Protein AF-A0A0F9CP54-F1 (afdb_monomer_lite)

Radius of gyration: 12.71 Å; chains: 1; bounding box: 24×40×32 Å

Organism: NCBI:txid412755

Structure (mmCIF, N/CA/C/O backbone):
data_AF-A0A0F9CP54-F1
#
_entry.id   AF-A0A0F9CP54-F1
#
loop_
_atom_site.group_PDB
_atom_site.id
_atom_site.type_symbol
_atom_site.label_atom_id
_atom_site.label_alt_id
_atom_site.label_comp_id
_atom_site.label_asym_id
_atom_site.label_entity_id
_atom_site.label_seq_id
_atom_site.pdbx_PDB_ins_code
_atom_site.Cartn_x
_atom_site.Cartn_y
_atom_site.Cartn_z
_atom_site.occupancy
_atom_site.B_iso_or_equiv
_atom_site.auth_seq_id
_atom_site.auth_comp_id
_atom_site.auth_asym_id
_atom_site.auth_atom_id
_atom_site.pdbx_PDB_model_num
ATOM 1 N N . THR A 1 1 ? 6.718 6.224 -21.523 1.00 40.72 1 THR A N 1
ATOM 2 C CA . THR A 1 1 ? 6.606 4.762 -21.292 1.00 40.72 1 THR A CA 1
ATOM 3 C C . THR A 1 1 ? 6.101 4.496 -19.880 1.00 40.72 1 THR A C 1
ATOM 5 O O . THR A 1 1 ? 6.720 4.906 -18.908 1.00 40.72 1 THR A O 1
ATOM 8 N N . ARG A 1 2 ? 4.918 3.883 -19.728 1.00 51.62 2 ARG A N 1
ATOM 9 C CA . ARG A 1 2 ? 4.331 3.574 -18.409 1.00 51.62 2 ARG A CA 1
ATOM 10 C C . ARG A 1 2 ? 5.170 2.464 -17.771 1.00 51.62 2 ARG A C 1
ATOM 12 O O . ARG A 1 2 ? 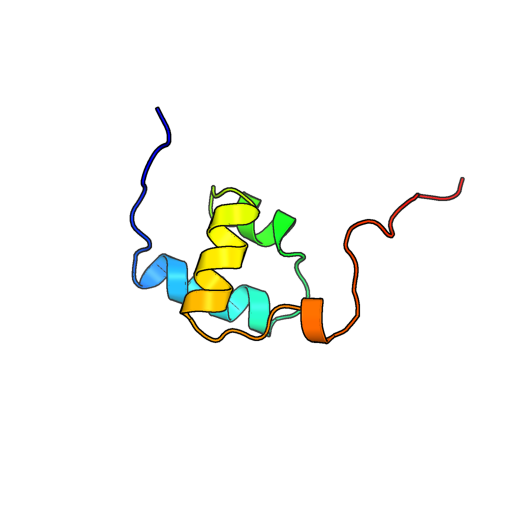5.011 1.309 -18.147 1.00 51.62 2 ARG A O 1
ATOM 19 N N . ASN A 1 3 ? 6.095 2.818 -16.876 1.00 51.84 3 ASN A N 1
ATOM 20 C CA . ASN A 1 3 ? 6.990 1.871 -16.208 1.00 51.84 3 ASN A CA 1
ATOM 21 C C . ASN A 1 3 ? 6.153 0.819 -15.454 1.00 51.84 3 ASN A C 1
ATOM 23 O O . ASN A 1 3 ? 5.638 1.076 -14.361 1.00 51.84 3 ASN A O 1
ATOM 27 N N . ARG A 1 4 ? 5.954 -0.352 -16.073 1.00 62.09 4 ARG A N 1
ATOM 28 C CA . ARG A 1 4 ? 5.259 -1.509 -15.496 1.00 62.09 4 ARG A CA 1
ATOM 29 C C . ARG A 1 4 ? 6.192 -2.183 -14.491 1.00 62.09 4 ARG A C 1
ATOM 31 O O . ARG A 1 4 ? 6.519 -3.352 -14.641 1.00 62.09 4 ARG A O 1
ATOM 38 N N . LYS A 1 5 ? 6.643 -1.461 -13.459 1.00 70.75 5 LYS A N 1
ATOM 39 C CA . LYS A 1 5 ? 7.342 -2.112 -12.347 1.00 70.75 5 LYS A CA 1
ATOM 40 C C . LYS A 1 5 ? 6.389 -3.169 -11.781 1.00 70.75 5 LYS A C 1
ATOM 42 O O . LYS A 1 5 ? 5.279 -2.837 -11.350 1.00 70.75 5 LYS A O 1
ATOM 47 N N . THR A 1 6 ? 6.793 -4.426 -11.785 1.00 82.69 6 THR A N 1
ATOM 48 C CA . THR A 1 6 ? 6.040 -5.512 -11.152 1.00 82.69 6 THR A CA 1
ATOM 49 C C . THR A 1 6 ? 5.958 -5.257 -9.646 1.00 82.69 6 THR A C 1
ATOM 51 O O . THR A 1 6 ? 6.863 -4.662 -9.064 1.00 82.69 6 THR A O 1
ATOM 54 N N . TRP A 1 7 ? 4.845 -5.614 -9.007 1.00 85.50 7 TRP A N 1
ATOM 55 C CA . TRP A 1 7 ? 4.739 -5.558 -7.548 1.00 85.50 7 TRP A CA 1
ATOM 56 C C . TRP A 1 7 ? 5.493 -6.742 -6.948 1.00 85.50 7 TRP A C 1
ATOM 58 O O . TRP A 1 7 ? 5.063 -7.885 -7.101 1.00 85.50 7 TRP A O 1
ATOM 68 N N . THR A 1 8 ? 6.609 -6.481 -6.270 1.00 88.44 8 THR A N 1
ATOM 69 C CA . THR A 1 8 ? 7.357 -7.535 -5.572 1.00 88.44 8 THR A CA 1
ATOM 70 C C . THR A 1 8 ? 6.612 -7.988 -4.311 1.00 88.44 8 THR A C 1
ATOM 72 O O . THR A 1 8 ? 5.668 -7.336 -3.852 1.00 88.44 8 THR A O 1
ATOM 75 N N . ALA A 1 9 ? 7.007 -9.125 -3.732 1.00 88.19 9 ALA A N 1
ATOM 76 C CA . ALA A 1 9 ? 6.491 -9.554 -2.429 1.00 88.19 9 ALA A CA 1
ATOM 77 C C . ALA A 1 9 ? 6.749 -8.489 -1.344 1.00 88.19 9 ALA A C 1
ATOM 79 O O . ALA A 1 9 ? 5.832 -8.114 -0.617 1.00 88.19 9 ALA A O 1
ATOM 80 N N . THR A 1 10 ? 7.948 -7.905 -1.337 1.00 88.69 10 THR A N 1
ATOM 81 C CA . THR A 1 10 ? 8.351 -6.847 -0.404 1.00 88.69 10 THR A CA 1
ATOM 82 C C . THR A 1 10 ? 7.505 -5.580 -0.547 1.00 88.69 10 THR A C 1
ATOM 84 O O . THR A 1 10 ? 7.104 -4.984 0.453 1.00 88.69 10 THR A O 1
ATOM 87 N N . ASP A 1 11 ? 7.189 -5.157 -1.777 1.00 88.88 11 ASP A N 1
ATOM 88 C CA . ASP A 1 11 ? 6.317 -3.995 -2.009 1.00 88.88 11 ASP A CA 1
ATOM 89 C C . ASP A 1 11 ? 4.899 -4.238 -1.486 1.00 88.88 11 ASP A C 1
ATOM 91 O O . ASP A 1 11 ? 4.295 -3.352 -0.880 1.00 88.88 11 ASP A O 1
ATOM 95 N N . ARG A 1 12 ? 4.372 -5.450 -1.696 1.00 90.19 12 ARG A N 1
ATOM 96 C CA . ARG A 1 12 ? 3.048 -5.861 -1.210 1.00 90.19 12 ARG A CA 1
ATOM 97 C C . ARG A 1 12 ? 2.988 -5.875 0.315 1.00 90.19 12 ARG A C 1
ATOM 99 O O . ARG A 1 12 ? 2.011 -5.405 0.896 1.00 90.19 12 ARG A O 1
ATOM 106 N N . GLU A 1 13 ? 4.036 -6.353 0.973 1.00 91.62 13 GLU A N 1
ATOM 107 C CA . GLU A 1 13 ? 4.113 -6.358 2.433 1.00 91.62 13 GLU A CA 1
ATOM 108 C C . GLU A 1 13 ? 4.182 -4.935 3.005 1.00 91.62 13 GLU A C 1
ATOM 110 O O . GLU A 1 13 ? 3.418 -4.582 3.909 1.00 91.62 13 GLU A O 1
ATOM 115 N N . LYS A 1 14 ? 5.018 -4.072 2.411 1.00 91.25 14 LYS A N 1
ATOM 116 C CA . LYS A 1 14 ? 5.091 -2.645 2.760 1.00 91.25 14 LYS A CA 1
ATOM 117 C C . LYS A 1 14 ? 3.739 -1.956 2.576 1.00 91.25 14 LYS A C 1
ATOM 119 O O . LYS A 1 14 ? 3.300 -1.241 3.477 1.00 91.25 14 LYS A O 1
ATOM 124 N N . LEU A 1 15 ? 3.060 -2.207 1.454 1.00 89.88 15 LEU A N 1
ATOM 125 C CA . LEU A 1 15 ? 1.717 -1.701 1.172 1.00 89.88 15 LEU A CA 1
ATOM 126 C C . LEU A 1 15 ? 0.738 -2.111 2.281 1.00 89.88 15 LEU A C 1
ATOM 128 O O . LEU A 1 15 ? 0.116 -1.247 2.900 1.00 89.88 15 LEU A O 1
ATOM 132 N N . ARG A 1 16 ? 0.660 -3.409 2.598 1.00 89.25 16 ARG A N 1
ATOM 133 C CA . ARG A 1 16 ? -0.220 -3.945 3.648 1.00 89.25 16 ARG A CA 1
ATOM 134 C C . ARG A 1 16 ? 0.059 -3.312 5.008 1.00 89.25 16 ARG A C 1
ATOM 136 O O . ARG A 1 16 ? -0.877 -2.886 5.682 1.00 89.25 16 ARG A O 1
ATOM 143 N N . ARG A 1 17 ? 1.330 -3.206 5.403 1.00 89.56 17 ARG A N 1
ATOM 144 C CA . ARG A 1 17 ? 1.7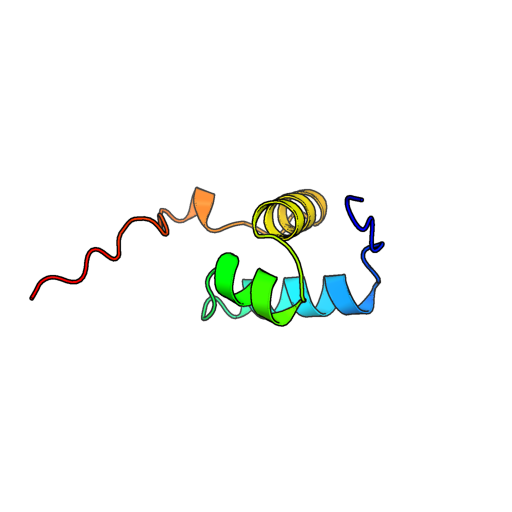35 -2.607 6.684 1.00 89.56 17 ARG A CA 1
ATOM 145 C C . ARG A 1 17 ? 1.338 -1.133 6.775 1.00 89.56 17 ARG A C 1
ATOM 147 O O . ARG A 1 17 ? 0.813 -0.708 7.803 1.00 89.56 17 ARG A O 1
ATOM 154 N N . MET A 1 18 ? 1.552 -0.359 5.710 1.00 88.31 18 MET A N 1
ATOM 155 C CA . MET A 1 18 ? 1.207 1.067 5.685 1.00 88.31 18 MET A CA 1
ATOM 156 C C . MET A 1 18 ? -0.307 1.301 5.724 1.00 88.31 18 MET A C 1
ATOM 158 O O . MET A 1 18 ? -0.759 2.178 6.459 1.00 88.31 18 MET A O 1
ATOM 162 N N . TYR A 1 19 ? -1.090 0.500 4.995 1.00 85.12 19 TYR A N 1
ATOM 163 C CA . TYR A 1 19 ? -2.553 0.563 5.052 1.00 85.12 19 TYR A CA 1
ATOM 164 C C . TYR A 1 19 ? -3.083 0.178 6.436 1.00 85.12 19 TYR A C 1
ATOM 166 O O . TYR A 1 19 ? -3.893 0.913 6.998 1.00 85.12 19 TYR A O 1
ATOM 174 N N . ARG A 1 20 ? -2.573 -0.913 7.027 1.00 82.31 20 ARG A N 1
ATOM 175 C CA . ARG A 1 20 ? -2.963 -1.367 8.374 1.00 82.31 20 ARG A CA 1
ATOM 176 C C . ARG A 1 20 ? -2.626 -0.345 9.458 1.00 82.31 20 ARG A C 1
ATOM 178 O O . ARG A 1 20 ? -3.347 -0.239 10.439 1.00 82.31 20 ARG A O 1
ATOM 185 N N . SER A 1 21 ? -1.553 0.427 9.278 1.00 83.81 21 SER A N 1
ATOM 186 C CA . SER A 1 21 ? -1.198 1.503 10.205 1.00 83.81 21 SER A CA 1
ATOM 187 C C . SER A 1 21 ? -2.242 2.625 10.233 1.00 83.81 21 SER A C 1
ATOM 189 O O . SER A 1 21 ? -2.338 3.319 11.239 1.00 83.81 21 SER A O 1
ATOM 191 N N . GLY A 1 22 ? -2.986 2.858 9.143 1.00 79.25 22 GLY A N 1
ATOM 192 C CA . GLY A 1 22 ? -4.039 3.881 9.062 1.00 79.25 22 GLY A CA 1
ATOM 193 C C . GLY A 1 22 ? -3.563 5.343 9.123 1.00 79.25 22 GLY A C 1
ATOM 194 O O . GLY A 1 22 ? -4.364 6.244 8.856 1.00 79.25 22 GLY A O 1
ATOM 195 N N . ARG A 1 23 ? -2.274 5.571 9.426 1.00 79.31 23 ARG A N 1
ATOM 196 C CA . ARG A 1 23 ? -1.612 6.879 9.592 1.00 79.31 23 ARG A CA 1
ATOM 197 C C . ARG A 1 23 ? -1.322 7.598 8.276 1.00 79.31 23 ARG A C 1
ATOM 199 O O . ARG A 1 23 ? -1.179 8.816 8.266 1.00 79.31 23 ARG A O 1
ATOM 206 N N . LEU A 1 24 ? -1.204 6.853 7.178 1.00 82.69 24 LEU A N 1
ATOM 207 C CA . LEU A 1 24 ? -0.844 7.390 5.867 1.00 82.69 24 LEU A CA 1
ATOM 208 C C . LEU A 1 24 ? -2.042 7.350 4.921 1.00 82.69 24 LEU A C 1
ATOM 210 O O . LEU A 1 24 ? -2.783 6.369 4.862 1.00 82.69 24 LEU A O 1
ATOM 214 N N . SER A 1 25 ? -2.212 8.420 4.149 1.00 84.50 25 SER A N 1
ATOM 215 C CA . SER A 1 25 ? -3.127 8.422 3.007 1.00 84.50 25 SER A CA 1
ATOM 216 C C . SER A 1 25 ? -2.562 7.583 1.861 1.00 84.50 25 SER A C 1
ATOM 218 O O . SER A 1 25 ? -1.348 7.448 1.711 1.00 84.50 25 SER A O 1
ATOM 220 N N . VAL A 1 26 ? -3.433 7.077 0.987 1.00 84.19 26 VAL A N 1
ATOM 221 C CA . VAL A 1 26 ? -3.024 6.287 -0.188 1.00 84.19 26 VAL A CA 1
ATOM 222 C C . VAL A 1 26 ? -2.026 7.041 -1.074 1.00 84.19 26 VAL A C 1
ATOM 224 O O . VAL A 1 26 ? -1.109 6.432 -1.619 1.00 84.19 26 VAL A O 1
ATOM 227 N N . ASN A 1 27 ? -2.152 8.368 -1.179 1.00 85.44 27 ASN A N 1
ATOM 228 C CA . ASN A 1 27 ? -1.208 9.191 -1.933 1.00 85.44 27 ASN A CA 1
ATOM 229 C C . ASN A 1 27 ? 0.190 9.198 -1.285 1.00 85.44 27 ASN A C 1
ATOM 231 O O . ASN A 1 27 ? 1.187 8.953 -1.955 1.00 85.44 27 ASN A O 1
ATOM 235 N N . GLN A 1 28 ? 0.272 9.365 0.039 1.00 86.81 28 GLN A N 1
ATOM 236 C CA . GLN A 1 28 ? 1.548 9.288 0.764 1.00 86.81 28 GLN A CA 1
ATOM 237 C C . GLN A 1 28 ? 2.187 7.897 0.665 1.00 86.81 28 GLN A C 1
ATOM 239 O O . GLN A 1 28 ? 3.400 7.785 0.501 1.00 86.81 28 GLN A O 1
ATOM 244 N N . ILE A 1 29 ? 1.374 6.838 0.721 1.00 88.81 29 ILE A N 1
ATOM 245 C CA . ILE A 1 29 ? 1.835 5.458 0.521 1.00 88.81 29 ILE A CA 1
ATOM 246 C C . ILE A 1 29 ? 2.394 5.289 -0.894 1.00 88.81 29 ILE A C 1
ATOM 248 O O . ILE A 1 29 ? 3.470 4.722 -1.068 1.00 88.81 29 ILE A O 1
ATOM 252 N N . ALA A 1 30 ? 1.703 5.824 -1.902 1.00 88.19 30 ALA A N 1
ATOM 253 C CA . ALA A 1 30 ? 2.144 5.772 -3.289 1.00 88.19 30 ALA A CA 1
ATOM 254 C C . ALA A 1 30 ? 3.492 6.485 -3.484 1.00 88.19 30 ALA A C 1
ATOM 256 O O . ALA A 1 30 ? 4.407 5.885 -4.041 1.00 88.19 30 ALA A O 1
ATOM 257 N N . ILE A 1 31 ? 3.661 7.693 -2.935 1.00 89.12 31 ILE A N 1
ATOM 258 C CA . ILE A 1 31 ? 4.936 8.432 -2.962 1.00 89.12 31 ILE A CA 1
ATOM 259 C C . ILE A 1 31 ? 6.058 7.601 -2.325 1.00 89.12 31 ILE A C 1
ATOM 261 O O . ILE A 1 31 ? 7.126 7.441 -2.914 1.00 89.12 31 ILE A O 1
ATOM 265 N N . ARG A 1 32 ? 5.800 7.000 -1.157 1.00 89.25 32 ARG A N 1
ATOM 266 C CA . ARG A 1 32 ? 6.791 6.209 -0.409 1.00 89.25 32 ARG A CA 1
ATOM 267 C C . ARG A 1 32 ? 7.175 4.897 -1.100 1.00 89.25 32 ARG A C 1
ATOM 269 O O . ARG A 1 32 ? 8.283 4.410 -0.904 1.00 89.25 32 ARG A O 1
ATOM 276 N N . LEU A 1 33 ? 6.277 4.341 -1.911 1.00 86.56 33 L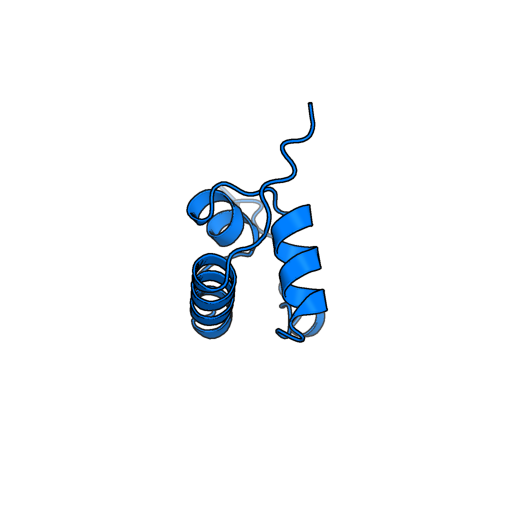EU A N 1
ATOM 277 C CA . LEU A 1 33 ? 6.524 3.168 -2.755 1.00 86.56 33 LEU A CA 1
ATOM 278 C C . LEU A 1 33 ? 7.005 3.540 -4.167 1.00 86.56 33 LEU A C 1
ATOM 280 O O . LEU A 1 33 ? 7.200 2.655 -4.998 1.00 86.56 33 LEU A O 1
ATOM 284 N N . ASN A 1 34 ? 7.197 4.834 -4.453 1.00 88.31 34 ASN A N 1
ATOM 285 C CA . ASN A 1 34 ? 7.541 5.350 -5.778 1.00 88.31 34 ASN A CA 1
ATOM 286 C C . ASN A 1 34 ? 6.550 4.867 -6.865 1.00 88.31 34 ASN A C 1
ATOM 288 O O . ASN A 1 34 ? 6.920 4.418 -7.951 1.00 88.31 34 ASN A O 1
ATOM 292 N N . ARG A 1 35 ? 5.256 4.903 -6.532 1.00 88.00 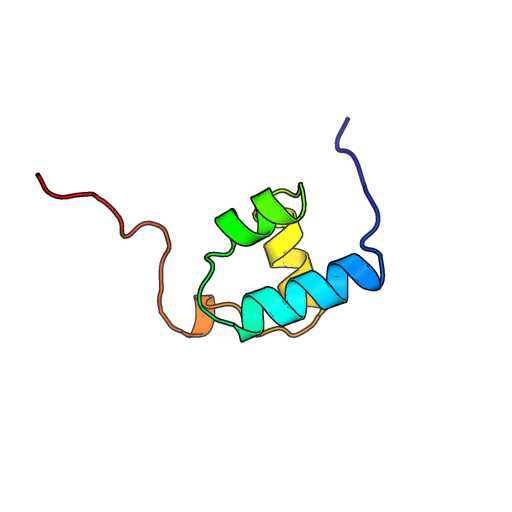35 ARG A N 1
ATOM 293 C CA . ARG A 1 35 ? 4.127 4.483 -7.371 1.00 88.00 35 ARG A CA 1
ATOM 294 C C . ARG A 1 35 ? 3.109 5.599 -7.525 1.00 88.00 35 ARG A C 1
ATOM 296 O O . ARG A 1 35 ? 3.090 6.576 -6.785 1.00 88.00 35 ARG A O 1
ATOM 303 N N . THR A 1 36 ? 2.212 5.418 -8.487 1.00 88.75 36 THR A N 1
ATOM 304 C CA . THR A 1 36 ? 1.055 6.295 -8.654 1.00 88.75 36 THR A CA 1
ATOM 305 C C . THR A 1 36 ? -0.069 5.884 -7.711 1.00 88.75 36 THR A C 1
ATOM 307 O O . THR A 1 36 ? -0.246 4.700 -7.416 1.00 88.75 36 THR A O 1
ATOM 310 N N . TYR A 1 37 ? -0.883 6.857 -7.295 1.00 86.88 37 TYR A N 1
ATOM 311 C CA . TYR A 1 37 ? -2.092 6.621 -6.501 1.00 86.88 37 TYR A CA 1
ATOM 312 C C . TYR A 1 37 ? -2.965 5.500 -7.088 1.00 86.88 37 TYR A C 1
ATOM 314 O O . TYR A 1 37 ? -3.404 4.600 -6.371 1.00 86.88 37 TYR A O 1
ATOM 322 N N . TYR A 1 38 ? -3.171 5.525 -8.410 1.00 85.81 38 TYR A N 1
ATOM 323 C CA . TYR A 1 38 ? -3.990 4.537 -9.109 1.00 85.81 38 TYR A CA 1
ATOM 324 C C . TYR A 1 38 ? -3.412 3.120 -8.998 1.00 85.81 38 TYR A C 1
ATOM 326 O O . TYR A 1 38 ? -4.138 2.192 -8.651 1.00 85.81 38 TYR A O 1
ATOM 334 N N . ALA A 1 39 ? -2.105 2.949 -9.232 1.00 87.94 39 ALA A N 1
ATOM 335 C CA . ALA A 1 39 ? -1.453 1.642 -9.130 1.00 87.94 39 ALA A CA 1
ATOM 336 C C . ALA A 1 39 ? -1.496 1.092 -7.696 1.00 87.94 39 ALA A C 1
ATOM 338 O O . ALA A 1 39 ? -1.760 -0.090 -7.500 1.00 87.94 39 ALA A O 1
ATOM 339 N N . THR A 1 40 ? -1.281 1.957 -6.704 1.00 88.69 40 THR A N 1
ATOM 340 C CA . THR A 1 40 ? -1.351 1.620 -5.275 1.00 88.69 40 THR A CA 1
ATOM 341 C C . THR A 1 40 ? -2.761 1.205 -4.857 1.00 88.69 40 THR A C 1
ATOM 343 O O . THR A 1 40 ? -2.918 0.217 -4.146 1.00 88.69 40 THR A O 1
ATOM 346 N N . THR A 1 41 ? -3.790 1.917 -5.324 1.00 86.69 41 THR A N 1
ATOM 347 C CA . THR A 1 41 ? -5.199 1.597 -5.029 1.00 86.69 41 THR A CA 1
ATOM 348 C C . THR A 1 41 ? -5.600 0.270 -5.666 1.00 86.69 41 THR A C 1
ATOM 350 O O . THR A 1 41 ? -6.096 -0.612 -4.975 1.00 86.69 41 THR A O 1
ATOM 353 N N . LYS A 1 42 ? -5.305 0.082 -6.959 1.00 88.88 42 LYS A N 1
ATOM 354 C CA . LYS A 1 42 ? -5.602 -1.171 -7.669 1.00 88.88 42 LYS A CA 1
ATOM 355 C C . LYS A 1 42 ? -4.890 -2.372 -7.061 1.00 88.88 42 LYS A C 1
ATOM 357 O O . LYS A 1 42 ? -5.461 -3.456 -7.005 1.00 88.88 42 LYS A O 1
ATOM 362 N N . GLN A 1 43 ? -3.658 -2.188 -6.592 1.00 90.31 43 GLN A N 1
ATOM 363 C CA . GLN A 1 43 ? -2.946 -3.256 -5.905 1.00 90.31 43 GLN A CA 1
ATOM 364 C C . GLN A 1 43 ? -3.571 -3.578 -4.547 1.00 90.31 43 GLN A C 1
ATOM 366 O O . GLN A 1 43 ? -3.693 -4.753 -4.215 1.00 90.31 43 GLN A O 1
ATOM 371 N N . ALA A 1 44 ? -3.974 -2.566 -3.775 1.00 88.44 44 ALA A N 1
ATOM 372 C CA . ALA A 1 44 ? -4.645 -2.773 -2.495 1.00 88.44 44 ALA A CA 1
ATOM 373 C C . ALA A 1 44 ? -5.973 -3.530 -2.673 1.00 88.44 44 ALA A C 1
ATOM 375 O O . ALA A 1 44 ? -6.190 -4.516 -1.973 1.00 88.44 44 ALA A O 1
ATOM 376 N N . GLU A 1 45 ? -6.782 -3.153 -3.673 1.00 87.19 45 GLU A N 1
ATOM 377 C CA . GLU A 1 45 ? -7.997 -3.881 -4.078 1.00 87.19 45 GLU A CA 1
ATOM 378 C C . GLU A 1 45 ? -7.680 -5.343 -4.427 1.00 87.19 45 GLU A C 1
ATOM 380 O O . GLU A 1 45 ? -8.301 -6.261 -3.901 1.00 87.19 45 GLU A O 1
ATOM 385 N N . ARG A 1 46 ? -6.653 -5.582 -5.255 1.00 89.25 46 ARG A N 1
ATOM 386 C CA . ARG A 1 46 ? -6.242 -6.937 -5.664 1.00 89.25 46 ARG A CA 1
ATOM 387 C C . ARG A 1 46 ? -5.737 -7.796 -4.505 1.00 89.25 46 ARG A C 1
ATOM 389 O O . ARG A 1 46 ? -5.777 -9.017 -4.585 1.00 89.25 46 ARG A O 1
ATOM 396 N N . MET A 1 47 ? -5.222 -7.164 -3.455 1.00 87.31 47 MET A N 1
ATOM 397 C CA . MET A 1 47 ? -4.773 -7.827 -2.233 1.00 87.31 47 MET A CA 1
ATOM 398 C C . MET A 1 47 ? -5.886 -7.996 -1.190 1.00 87.31 47 MET A C 1
ATOM 400 O O . MET A 1 47 ? -5.604 -8.527 -0.118 1.00 87.31 47 MET A O 1
ATOM 404 N N . GLY A 1 48 ? -7.107 -7.519 -1.456 1.00 86.94 48 GLY A N 1
ATOM 405 C CA . GLY A 1 48 ? -8.201 -7.530 -0.483 1.00 86.94 48 GLY A CA 1
ATOM 406 C C . GLY A 1 48 ? -7.929 -6.651 0.740 1.00 86.94 48 GLY A C 1
ATOM 407 O O . GLY A 1 48 ? -8.456 -6.905 1.819 1.00 86.94 48 GLY A O 1
ATOM 408 N N . ILE A 1 49 ? -7.062 -5.640 0.614 1.00 83.38 49 ILE A N 1
ATOM 409 C CA . ILE A 1 49 ? -6.823 -4.689 1.698 1.00 83.38 49 ILE A CA 1
ATOM 410 C C . ILE A 1 49 ? -7.999 -3.708 1.691 1.00 83.38 49 ILE A C 1
ATOM 412 O O . ILE A 1 49 ? -8.177 -3.022 0.679 1.00 83.38 49 ILE A O 1
ATOM 416 N N . PRO A 1 50 ? -8.769 -3.588 2.788 1.00 68.88 50 PRO A N 1
ATOM 417 C CA . PRO A 1 50 ? -9.881 -2.651 2.849 1.00 68.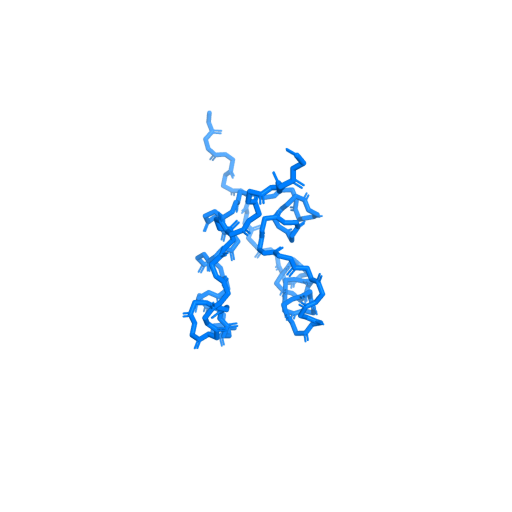88 50 PRO A CA 1
ATOM 418 C C . PRO A 1 50 ? -9.335 -1.239 2.647 1.00 68.88 50 PRO A C 1
ATOM 420 O O . PRO A 1 50 ? -8.538 -0.719 3.436 1.00 68.88 50 PRO A O 1
ATOM 423 N N . THR A 1 51 ? -9.702 -0.628 1.525 1.00 64.62 51 THR A N 1
ATOM 424 C CA . THR A 1 51 ? -9.326 0.753 1.245 1.00 64.62 51 THR A CA 1
ATOM 425 C C . THR A 1 51 ? -10.344 1.660 1.924 1.00 64.62 51 THR A C 1
ATOM 427 O O . THR A 1 51 ? -11.537 1.373 1.939 1.00 64.62 51 THR A O 1
ATOM 430 N N . LYS A 1 52 ? -9.893 2.793 2.479 1.00 60.84 52 LYS A N 1
ATOM 431 C CA . LYS A 1 52 ? -10.744 3.754 3.211 1.00 60.84 52 LYS A CA 1
ATOM 432 C C . LYS A 1 52 ? -11.948 4.306 2.420 1.00 60.84 52 LYS A C 1
ATOM 434 O O . LYS A 1 52 ? -12.716 5.071 2.992 1.00 60.84 52 LYS A O 1
ATOM 439 N N . LYS A 1 53 ? -12.141 3.925 1.149 1.00 49.06 53 LYS A N 1
ATOM 440 C CA . LYS A 1 53 ? -13.397 4.140 0.417 1.00 49.06 53 LYS A CA 1
ATOM 441 C C . LYS A 1 53 ? -14.605 3.541 1.158 1.00 49.06 53 LYS A C 1
ATOM 443 O O . LYS A 1 53 ? -15.666 4.140 1.093 1.00 49.06 53 LYS A O 1
ATOM 448 N N . GLU A 1 54 ? -14.419 2.461 1.923 1.00 46.16 54 GLU A N 1
ATOM 449 C CA . GLU A 1 54 ? -15.457 1.889 2.805 1.00 46.16 54 GLU A CA 1
ATOM 450 C C . GLU A 1 54 ? -15.575 2.596 4.172 1.00 46.16 54 GLU A C 1
ATOM 452 O O . GLU A 1 54 ? -16.593 2.483 4.839 1.00 46.16 54 GLU A O 1
ATOM 457 N N . PHE A 1 55 ? -14.571 3.386 4.577 1.00 47.88 55 PHE A N 1
ATOM 458 C CA . PHE A 1 55 ? -14.517 4.091 5.872 1.00 47.88 55 PHE A CA 1
ATOM 459 C C . PHE A 1 55 ? -14.672 5.623 5.752 1.00 47.88 55 PHE A C 1
ATOM 461 O O . PHE A 1 55 ? -14.234 6.370 6.625 1.00 47.88 55 PHE A O 1
ATOM 468 N N . GLY A 1 56 ? -15.266 6.126 4.663 1.00 39.59 56 GLY A N 1
ATOM 469 C CA . GLY A 1 56 ? -15.768 7.509 4.590 1.00 39.59 56 GLY A CA 1
ATOM 470 C C . GLY A 1 56 ? -14.737 8.650 4.582 1.00 39.59 56 GLY A C 1
ATOM 471 O O . GLY A 1 56 ? -15.118 9.811 4.701 1.00 39.59 56 GLY A O 1
ATOM 472 N N . LEU A 1 57 ? -13.436 8.390 4.406 1.00 48.88 57 LEU A N 1
ATOM 473 C CA . LEU A 1 57 ? -12.421 9.456 4.402 1.00 48.88 57 LEU A CA 1
ATOM 474 C C . LEU A 1 57 ? -11.970 9.803 2.980 1.00 48.88 57 LEU A C 1
ATOM 476 O O . LEU A 1 57 ? -10.978 9.290 2.459 1.00 48.88 57 LEU A O 1
ATOM 480 N N . ASN A 1 58 ? -12.725 10.715 2.366 1.00 44.22 58 ASN A N 1
ATOM 481 C CA . ASN A 1 58 ? -12.433 11.338 1.078 1.00 44.22 58 ASN A CA 1
ATOM 482 C C . ASN A 1 58 ?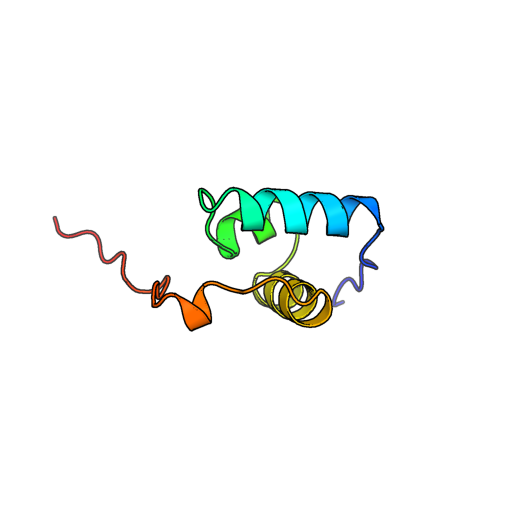 -11.154 12.209 1.170 1.00 44.22 58 ASN A C 1
ATOM 484 O O . ASN A 1 58 ? -11.135 13.193 1.912 1.00 44.22 58 ASN A O 1
ATOM 488 N N . PRO A 1 59 ? -10.076 11.927 0.411 1.00 45.53 59 PRO A N 1
ATOM 489 C CA . PRO A 1 59 ? -8.851 12.732 0.449 1.00 45.53 59 PRO A CA 1
ATOM 490 C C . PRO A 1 59 ? -9.006 14.135 -0.167 1.00 45.53 59 PRO A C 1
ATOM 492 O O . PRO A 1 59 ? -8.075 14.932 -0.086 1.00 45.53 59 PRO A O 1
ATOM 495 N N . ARG A 1 60 ? -10.168 14.472 -0.750 1.00 46.41 60 ARG A N 1
ATOM 496 C CA . ARG A 1 60 ? -10.481 15.836 -1.217 1.00 46.41 60 ARG A CA 1
ATOM 497 C C . ARG A 1 60 ? -10.853 16.821 -0.095 1.00 46.41 60 ARG A C 1
ATOM 499 O O . ARG A 1 60 ? -11.019 18.001 -0.380 1.00 46.41 60 ARG A O 1
ATOM 506 N N . SER A 1 61 ? -10.932 16.388 1.166 1.00 45.72 61 SER A N 1
ATOM 507 C CA . SER A 1 61 ? -11.420 17.229 2.274 1.00 45.72 61 SER A CA 1
ATOM 508 C C . SER A 1 61 ? -10.364 18.065 3.012 1.00 45.72 61 SER A C 1
ATOM 510 O O . SER A 1 61 ? -10.651 18.580 4.086 1.00 45.72 61 SER A O 1
ATOM 512 N N . ARG A 1 62 ? -9.157 18.273 2.469 1.00 46.12 62 ARG A N 1
ATOM 513 C CA . ARG A 1 62 ? -8.274 19.348 2.969 1.00 46.12 62 ARG A CA 1
ATOM 514 C C . ARG A 1 62 ? -8.298 20.543 2.025 1.00 46.12 62 ARG A C 1
ATOM 516 O O . ARG A 1 62 ? -7.309 20.827 1.360 1.00 46.12 62 ARG A O 1
ATOM 523 N N . LYS A 1 63 ? -9.412 21.279 2.007 1.00 39.69 63 LYS A N 1
ATOM 524 C CA . LYS A 1 63 ? -9.290 22.732 1.856 1.00 39.69 63 LYS A CA 1
ATOM 525 C C . LYS A 1 63 ? -8.852 23.256 3.219 1.00 39.69 63 LYS A C 1
ATOM 527 O O . LYS A 1 63 ? -9.613 23.192 4.179 1.00 39.69 63 LYS A O 1
ATOM 532 N N . ALA A 1 64 ? -7.596 23.682 3.311 1.00 42.94 64 ALA A N 1
ATOM 533 C CA . ALA A 1 64 ? -7.135 24.486 4.429 1.00 42.94 64 ALA A CA 1
ATOM 534 C C . ALA A 1 64 ? -7.987 25.765 4.457 1.00 42.94 64 ALA A C 1
ATOM 536 O O . ALA A 1 64 ? -7.974 26.528 3.494 1.00 42.94 64 ALA A O 1
ATOM 537 N N . LYS A 1 65 ? -8.771 25.954 5.523 1.00 41.81 65 LYS A N 1
ATOM 538 C CA . LYS A 1 65 ? -9.269 27.278 5.901 1.00 41.81 65 LYS A CA 1
ATOM 539 C C . LYS A 1 65 ? -8.070 28.059 6.438 1.00 41.81 65 LYS A C 1
ATOM 541 O O . LYS A 1 65 ? -7.435 27.594 7.385 1.00 41.81 65 LYS A O 1
ATOM 546 N N . LYS A 1 66 ? -7.788 29.214 5.851 1.00 40.69 66 LYS A N 1
ATOM 547 C CA . LYS A 1 66 ? -7.209 30.355 6.551 1.00 40.69 66 LYS A CA 1
ATOM 548 C C . LYS A 1 66 ? -7.984 31.584 6.109 1.00 40.69 66 LYS A C 1
ATOM 550 O O . LYS A 1 66 ? -8.341 31.612 4.910 1.00 40.69 66 LYS A O 1
#

pLDDT: mean 74.65, std 18.5, range [39.59, 91.62]

Foldseek 3Di:
DPPPPDCDPVNLVLLLVVLVVVPDALCRNQVVSVHHSVVSVVSCVVVVNDHCVVVPDDPVPPPPDD

Secondary structure (DSSP, 8-state):
--------HHHHHHHHHHHHH--S-HHHHHHHTT--HHHHHHHHHHTT---TTTTT--GGG-----

Sequence (66 aa):
TRNRKTWTATDREKLRRMYRSGRLSVNQIAIRLNRTYYATTKQAERMGIPTKKEFGLNPRSRKAKK